Protein AF-A0A7X6XA60-F1 (afdb_monomer_lite)

Sequence (80 aa):
MQTNSYKHFDDWPEILTSKDLAVIMDCSLSTACKLMGQPGFPLLVKQKQHRKVNKYAFRDWMRRAAGNHHEYQEGEKYED

Foldseek 3Di:
DDLPQPPDLVSQDQKDDLVSQCSPVVHDSVVSLVVLVDPPQQFPDPDSPGTIHGSVSNVVVVCVVVVPPDDDDPDDDDDD

pLDDT: mean 74.87, std 15.18, range [38.19, 90.38]

Secondary structure (DSSP, 8-state):
-------SGGGS-SEEEHHHHHHHTT--HHHHHHHTTSTT--BS---TT--EEEHHHHHHHHHHHH-TT-----------

Structure (mmCIF, N/CA/C/O backbone):
data_AF-A0A7X6XA60-F1
#
_entry.id   AF-A0A7X6XA60-F1
#
loop_
_atom_site.group_PDB
_atom_site.id
_atom_site.type_symbol
_atom_site.label_atom_id
_atom_site.label_alt_id
_atom_site.label_comp_id
_atom_site.label_asym_id
_atom_site.label_entity_id
_atom_site.label_seq_id
_atom_site.pdbx_PDB_ins_code
_atom_site.Cartn_x
_atom_site.Cartn_y
_atom_site.Cartn_z
_atom_site.occupancy
_atom_site.B_iso_or_equiv
_atom_site.auth_seq_id
_atom_site.auth_comp_id
_a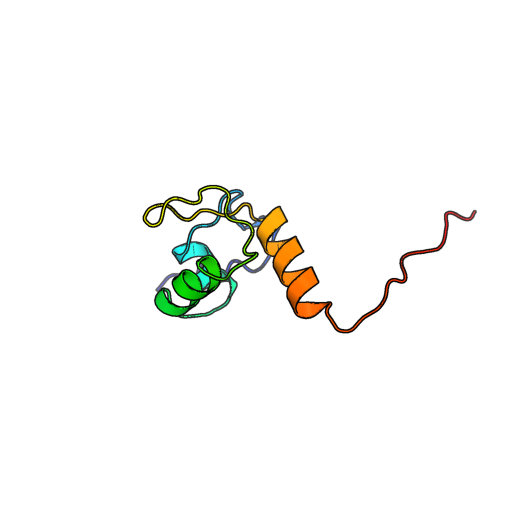tom_site.auth_asym_id
_atom_site.auth_atom_id
_atom_site.pdbx_PDB_model_num
ATOM 1 N N . MET A 1 1 ? -6.072 4.743 -23.953 1.00 38.19 1 MET A N 1
ATOM 2 C CA . MET A 1 1 ? -5.985 4.840 -22.481 1.00 38.19 1 MET A CA 1
ATOM 3 C C . MET A 1 1 ? -4.542 4.525 -22.128 1.00 38.19 1 MET A C 1
ATOM 5 O O . MET A 1 1 ? -4.109 3.422 -22.421 1.00 38.19 1 MET A O 1
ATOM 9 N N . GLN A 1 2 ? -3.754 5.512 -21.693 1.00 43.59 2 GLN A N 1
ATOM 10 C CA . GLN A 1 2 ? -2.321 5.318 -21.439 1.00 43.59 2 GLN A CA 1
ATOM 11 C C . GLN A 1 2 ? -2.151 4.494 -20.160 1.00 43.59 2 GLN A C 1
ATOM 13 O O . GLN A 1 2 ? -2.285 5.007 -19.054 1.00 43.59 2 GLN A O 1
ATOM 18 N N . THR A 1 3 ? -1.907 3.197 -20.323 1.00 48.16 3 THR A N 1
ATOM 19 C CA . THR A 1 3 ? -1.422 2.318 -19.263 1.00 48.16 3 THR A CA 1
ATOM 20 C C . THR A 1 3 ? 0.053 2.641 -19.058 1.00 48.16 3 THR A C 1
ATOM 22 O O . THR A 1 3 ? 0.923 1.993 -19.640 1.00 48.16 3 THR A O 1
ATOM 25 N N . ASN A 1 4 ? 0.350 3.688 -18.286 1.00 51.75 4 ASN A N 1
ATOM 26 C CA . ASN A 1 4 ? 1.694 3.875 -17.751 1.00 51.75 4 ASN A CA 1
ATOM 27 C C . ASN A 1 4 ? 1.888 2.773 -16.705 1.00 51.75 4 ASN A C 1
ATOM 29 O O . ASN A 1 4 ? 1.582 2.929 -15.526 1.00 51.75 4 ASN A O 1
ATOM 33 N N . SER A 1 5 ? 2.230 1.585 -17.200 1.00 57.84 5 SER A N 1
ATOM 34 C CA . SER A 1 5 ? 2.483 0.408 -16.394 1.00 57.84 5 SER A CA 1
ATOM 35 C C . SER A 1 5 ? 3.705 0.716 -15.551 1.00 57.84 5 SER A C 1
ATOM 37 O O . SER A 1 5 ? 4.817 0.734 -16.075 1.00 57.84 5 SER A O 1
ATOM 39 N N . TYR A 1 6 ? 3.494 0.948 -14.261 1.00 65.81 6 TYR A N 1
ATOM 40 C CA . TYR A 1 6 ? 4.538 0.961 -13.249 1.00 65.81 6 TYR A CA 1
ATOM 41 C C . TYR A 1 6 ? 5.212 -0.424 -13.189 1.00 65.81 6 TYR A C 1
ATOM 43 O O . TYR A 1 6 ? 4.959 -1.218 -12.285 1.00 65.81 6 TYR A O 1
ATOM 51 N N . LYS A 1 7 ? 6.026 -0.757 -14.199 1.00 64.19 7 LYS A N 1
ATOM 52 C CA . LYS A 1 7 ? 6.620 -2.092 -14.401 1.00 64.19 7 LYS A CA 1
ATOM 53 C C . LYS A 1 7 ? 7.734 -2.381 -13.404 1.00 64.19 7 LYS A C 1
ATOM 55 O O . LYS A 1 7 ? 7.988 -3.537 -13.083 1.00 64.19 7 LYS A O 1
ATOM 60 N N . HIS A 1 8 ? 8.393 -1.331 -12.922 1.00 72.75 8 HIS A N 1
ATOM 61 C CA . HIS A 1 8 ? 9.543 -1.431 -12.039 1.00 72.75 8 HIS A CA 1
ATOM 62 C C . HIS A 1 8 ? 9.377 -0.504 -10.839 1.00 72.75 8 HIS A C 1
ATOM 64 O O . HIS A 1 8 ? 8.815 0.579 -10.951 1.00 72.75 8 HIS A O 1
ATOM 70 N N . PHE A 1 9 ? 9.919 -0.927 -9.697 1.00 76.62 9 PHE A N 1
ATOM 71 C CA . PHE A 1 9 ? 9.917 -0.161 -8.447 1.00 76.62 9 PHE A CA 1
ATOM 72 C C . PHE A 1 9 ? 10.564 1.233 -8.577 1.00 76.62 9 PHE A C 1
ATOM 74 O O . PHE A 1 9 ? 10.228 2.158 -7.834 1.00 76.62 9 PHE A O 1
ATOM 81 N N . ASP A 1 10 ? 11.502 1.384 -9.511 1.00 79.94 10 ASP A N 1
ATOM 82 C CA . ASP A 1 10 ? 12.173 2.657 -9.770 1.00 79.94 10 ASP A CA 1
ATOM 83 C C . ASP A 1 10 ? 11.215 3.709 -10.353 1.00 79.94 10 ASP A C 1
ATOM 85 O O . ASP A 1 10 ? 11.239 4.862 -9.936 1.00 79.94 10 ASP A O 1
ATOM 89 N N . ASP A 1 11 ? 10.267 3.268 -11.188 1.00 81.81 11 ASP A N 1
ATOM 90 C CA . ASP A 1 11 ? 9.245 4.100 -11.842 1.00 81.81 11 ASP A CA 1
ATOM 91 C C . ASP A 1 11 ? 8.158 4.587 -10.864 1.00 81.81 11 ASP A C 1
ATOM 93 O O . ASP A 1 11 ? 7.336 5.448 -11.178 1.00 81.81 11 ASP A O 1
ATOM 97 N N . TRP A 1 12 ? 8.128 4.029 -9.650 1.00 83.88 12 TRP A N 1
ATOM 98 C CA . TRP A 1 12 ? 7.123 4.374 -8.655 1.00 83.88 12 TRP A CA 1
ATOM 99 C C . TRP A 1 12 ? 7.449 5.726 -8.016 1.00 83.88 12 TRP A C 1
ATOM 101 O O . TRP A 1 12 ? 8.589 5.932 -7.565 1.00 83.88 12 TRP A O 1
ATOM 111 N N . PRO A 1 13 ? 6.450 6.617 -7.867 1.00 84.75 13 PRO A N 1
ATOM 112 C CA . PRO A 1 13 ? 6.644 7.839 -7.110 1.00 84.75 13 PRO A CA 1
ATOM 113 C C . PRO A 1 13 ? 7.010 7.503 -5.661 1.00 84.75 13 PRO A C 1
ATOM 115 O O . PRO A 1 13 ? 6.540 6.517 -5.092 1.00 84.75 13 PRO A O 1
ATOM 118 N N . GLU A 1 14 ? 7.862 8.326 -5.046 1.00 87.44 14 GLU A N 1
ATOM 119 C CA . GLU A 1 14 ? 8.314 8.092 -3.668 1.00 87.44 14 GLU A CA 1
ATOM 120 C C . GLU A 1 14 ? 7.139 8.026 -2.683 1.00 87.44 14 GLU A C 1
ATOM 122 O O . GLU A 1 14 ? 7.131 7.221 -1.747 1.00 87.44 14 GLU A O 1
ATOM 127 N N . ILE A 1 15 ? 6.113 8.835 -2.949 1.00 88.50 15 ILE A N 1
ATOM 128 C CA . ILE A 1 15 ? 4.861 8.869 -2.208 1.00 88.50 15 ILE A CA 1
ATOM 129 C C . ILE A 1 15 ? 3.745 8.334 -3.098 1.00 88.50 15 ILE A C 1
ATOM 131 O O . ILE A 1 15 ? 3.369 8.961 -4.085 1.00 88.50 15 ILE A O 1
ATOM 135 N N . LEU A 1 16 ? 3.183 7.200 -2.698 1.00 87.56 16 LEU A N 1
ATOM 136 C CA . LEU A 1 16 ? 2.072 6.544 -3.367 1.00 87.56 16 LEU A CA 1
ATOM 137 C C . LEU A 1 16 ? 0.744 6.972 -2.741 1.00 87.56 16 LEU A C 1
ATOM 139 O O . LEU A 1 16 ? 0.583 7.031 -1.512 1.00 87.56 16 LEU A O 1
ATOM 143 N N . THR A 1 17 ? -0.233 7.228 -3.601 1.00 88.44 17 THR A N 1
ATOM 144 C CA . THR A 1 17 ? -1.633 7.441 -3.233 1.00 88.44 17 THR A CA 1
ATOM 145 C C . THR A 1 17 ? -2.474 6.205 -3.546 1.00 88.44 17 THR A C 1
ATOM 147 O O . THR A 1 17 ? -2.027 5.263 -4.197 1.00 88.44 17 THR A O 1
ATOM 150 N N . SER A 1 18 ? -3.744 6.226 -3.136 1.00 85.94 18 SER A N 1
ATOM 151 C CA . SER A 1 18 ? -4.713 5.174 -3.479 1.00 85.94 18 SER A CA 1
ATOM 152 C C . SER A 1 18 ? -4.827 4.925 -4.991 1.00 85.94 18 SER A C 1
ATOM 154 O O . SER A 1 18 ? -5.125 3.806 -5.396 1.00 85.94 18 SER A O 1
ATOM 156 N N . LYS A 1 19 ? -4.610 5.956 -5.824 1.00 86.81 19 LYS A N 1
ATOM 157 C CA . LYS A 1 19 ? -4.639 5.825 -7.288 1.00 86.81 19 LYS A CA 1
ATOM 158 C C . LYS A 1 19 ? -3.408 5.086 -7.802 1.00 86.81 19 LYS A C 1
ATOM 160 O O . LYS A 1 19 ? -3.559 4.176 -8.605 1.00 86.81 19 LYS A O 1
ATOM 165 N N . ASP A 1 20 ? -2.225 5.428 -7.298 1.00 88.31 20 ASP A N 1
ATOM 166 C CA . ASP A 1 20 ? -0.975 4.767 -7.689 1.00 88.31 20 ASP A CA 1
ATOM 167 C C . ASP A 1 20 ? -0.998 3.292 -7.284 1.00 88.31 20 ASP A C 1
ATOM 169 O O . ASP A 1 20 ? -0.684 2.423 -8.087 1.00 88.31 20 ASP A O 1
ATOM 173 N N . LEU A 1 21 ? -1.478 2.990 -6.072 1.00 86.50 21 LEU A N 1
ATOM 174 C CA . LEU A 1 21 ? -1.650 1.613 -5.601 1.00 86.50 21 LEU A CA 1
ATOM 175 C C . LEU A 1 21 ? -2.626 0.806 -6.458 1.00 86.50 21 LEU A C 1
ATOM 177 O O . LEU A 1 21 ? -2.379 -0.368 -6.708 1.00 86.50 21 LEU A O 1
ATOM 181 N N . ALA A 1 22 ? -3.719 1.422 -6.912 1.00 88.38 22 ALA A N 1
ATOM 182 C CA . ALA A 1 22 ? -4.675 0.770 -7.800 1.00 88.38 22 ALA A CA 1
ATOM 183 C C . ALA A 1 22 ? -4.014 0.345 -9.121 1.00 88.38 22 ALA A C 1
ATOM 185 O O . ALA A 1 22 ? -4.256 -0.761 -9.589 1.00 88.38 22 ALA A O 1
ATOM 186 N N . VAL A 1 23 ? -3.130 1.182 -9.674 1.00 87.56 23 VAL A N 1
ATOM 187 C CA . VAL A 1 23 ? -2.371 0.857 -10.893 1.00 87.56 23 VAL A CA 1
ATOM 188 C C . VAL A 1 23 ? -1.276 -0.176 -10.612 1.00 87.56 23 VAL A C 1
ATOM 190 O O . VAL A 1 23 ? -1.137 -1.133 -11.363 1.00 87.56 23 VAL A O 1
ATOM 193 N N . ILE A 1 24 ? -0.517 -0.016 -9.525 1.00 85.12 24 ILE A N 1
ATOM 194 C CA . ILE A 1 24 ? 0.590 -0.913 -9.151 1.00 85.12 24 ILE A CA 1
ATOM 195 C C . ILE A 1 24 ? 0.093 -2.333 -8.850 1.00 85.12 24 ILE A C 1
ATOM 197 O O . ILE A 1 24 ? 0.729 -3.305 -9.244 1.00 85.12 24 ILE A O 1
ATOM 201 N N . MET A 1 25 ? -1.025 -2.455 -8.133 1.00 83.44 25 MET A N 1
ATOM 202 C CA . MET A 1 25 ? -1.613 -3.743 -7.754 1.00 83.44 25 MET A CA 1
ATOM 203 C C . MET A 1 25 ? -2.619 -4.277 -8.781 1.00 83.44 25 MET A C 1
ATOM 205 O O . MET A 1 25 ? -3.257 -5.289 -8.503 1.00 83.44 25 MET A O 1
ATOM 209 N N . ASP A 1 26 ? -2.807 -3.579 -9.905 1.00 85.00 26 ASP A N 1
ATOM 210 C CA . ASP A 1 26 ? -3.822 -3.879 -10.923 1.00 85.00 26 ASP A CA 1
ATOM 211 C C . ASP A 1 26 ? -5.212 -4.162 -10.313 1.00 85.00 26 ASP A C 1
ATOM 213 O O . ASP A 1 26 ? -5.859 -5.180 -10.550 1.00 85.00 26 ASP A O 1
ATOM 217 N N . CYS A 1 27 ? -5.669 -3.268 -9.433 1.00 86.25 27 CYS A N 1
ATOM 218 C CA . CYS A 1 27 ? -6.940 -3.416 -8.73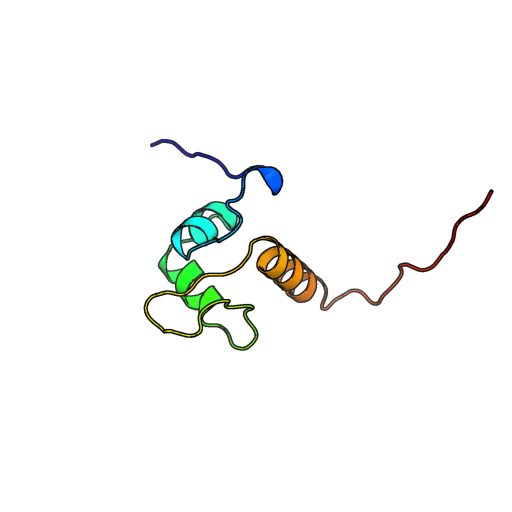1 1.00 86.25 27 CYS A CA 1
ATOM 219 C C . CYS A 1 27 ? -7.786 -2.142 -8.790 1.00 86.25 27 CYS A C 1
ATOM 221 O O . CYS A 1 27 ? -7.331 -1.054 -9.132 1.00 86.25 27 CYS A O 1
ATOM 223 N N . SER A 1 28 ? -9.066 -2.257 -8.435 1.00 89.12 28 SER A N 1
ATOM 224 C CA . SER A 1 28 ? -9.960 -1.097 -8.392 1.00 89.12 28 SER A CA 1
ATOM 225 C C . SER A 1 28 ? -9.551 -0.096 -7.304 1.00 89.12 28 SER A C 1
ATOM 227 O O . SER A 1 28 ? -9.135 -0.486 -6.213 1.00 89.12 28 SER A O 1
ATOM 229 N N . LEU A 1 29 ? -9.788 1.201 -7.539 1.00 87.12 29 LEU A N 1
ATOM 230 C CA . LEU A 1 29 ? -9.518 2.271 -6.562 1.00 87.12 29 LEU A CA 1
ATOM 231 C C . LEU A 1 29 ? -10.164 2.003 -5.192 1.00 87.12 29 LEU A C 1
ATOM 233 O O . LEU A 1 29 ? -9.567 2.266 -4.149 1.00 87.12 29 LEU A O 1
ATOM 237 N N . SER A 1 30 ? -11.376 1.445 -5.182 1.00 87.81 30 SER A N 1
ATOM 238 C CA . SER A 1 30 ? -12.075 1.050 -3.956 1.00 87.81 30 SER A CA 1
ATOM 239 C C . SER A 1 30 ? -11.327 -0.041 -3.184 1.00 87.81 30 SER A C 1
ATOM 241 O O . SER A 1 30 ? -11.273 0.012 -1.956 1.00 87.81 30 SER A O 1
ATOM 243 N N . THR A 1 31 ? -10.728 -1.006 -3.887 1.00 87.69 31 THR A N 1
ATOM 244 C CA . THR A 1 31 ? -9.904 -2.073 -3.301 1.00 87.69 31 THR A CA 1
ATOM 245 C C . THR A 1 31 ? -8.613 -1.501 -2.727 1.00 87.69 31 THR A C 1
ATOM 247 O O . THR A 1 31 ? -8.314 -1.750 -1.561 1.00 87.69 31 THR A O 1
ATOM 250 N N . ALA A 1 32 ? -7.915 -0.642 -3.475 1.00 88.56 32 ALA A N 1
ATOM 251 C CA . ALA A 1 32 ? -6.720 0.049 -2.988 1.00 88.56 32 ALA A CA 1
ATOM 252 C C . ALA A 1 32 ? -7.011 0.913 -1.743 1.00 88.56 32 ALA A C 1
ATOM 254 O O . ALA A 1 32 ? -6.269 0.882 -0.762 1.00 88.56 32 ALA A O 1
ATOM 255 N N . CYS A 1 33 ? -8.137 1.634 -1.723 1.00 86.12 33 CYS A N 1
ATOM 256 C CA . CYS A 1 33 ? -8.546 2.442 -0.571 1.00 86.12 33 CYS A CA 1
ATOM 257 C C . CYS A 1 33 ? -8.850 1.585 0.674 1.00 86.12 33 CYS A C 1
ATOM 259 O O . CYS A 1 33 ? -8.477 1.958 1.793 1.00 86.12 33 CYS A O 1
ATOM 261 N N . LYS A 1 34 ? -9.493 0.421 0.487 1.00 87.62 34 LYS A N 1
ATOM 262 C CA . LYS A 1 34 ? -9.718 -0.565 1.557 1.00 87.62 34 LYS A CA 1
ATOM 263 C C . LYS A 1 34 ? -8.399 -1.126 2.086 1.00 87.62 34 LYS A C 1
ATOM 265 O O . LYS A 1 34 ? -8.232 -1.177 3.301 1.00 87.62 34 LYS A O 1
ATOM 270 N N . LEU A 1 35 ? -7.463 -1.463 1.199 1.00 85.81 35 LEU A N 1
ATOM 271 C CA . LEU A 1 35 ?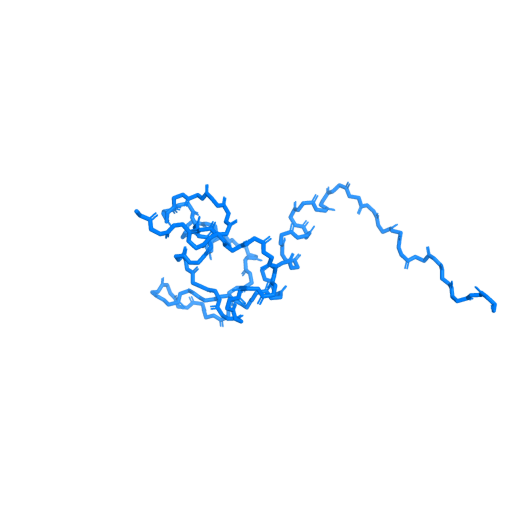 -6.128 -1.957 1.547 1.00 85.81 35 LEU A CA 1
ATOM 272 C C . LEU A 1 35 ? -5.356 -0.937 2.399 1.00 85.81 35 LEU A C 1
ATOM 274 O O . LEU A 1 35 ? -4.909 -1.261 3.494 1.00 85.81 35 LEU A O 1
ATOM 278 N N . MET A 1 36 ? -5.328 0.332 1.977 1.00 85.94 36 MET A N 1
ATOM 279 C CA . MET A 1 36 ? -4.745 1.424 2.770 1.00 85.94 36 MET A CA 1
ATOM 280 C C . MET A 1 36 ? -5.457 1.663 4.109 1.00 85.94 36 MET A C 1
ATOM 282 O O . MET A 1 36 ? -4.946 2.378 4.965 1.00 85.94 36 MET A O 1
ATOM 286 N N . GLY A 1 37 ? -6.675 1.147 4.272 1.00 83.50 37 GLY A N 1
ATOM 287 C CA . GLY A 1 37 ? -7.443 1.226 5.509 1.00 83.50 37 GLY A CA 1
ATOM 288 C C . GLY A 1 37 ? -7.222 0.059 6.456 1.00 83.50 37 GLY A C 1
ATOM 289 O O . GLY A 1 37 ? -7.798 0.088 7.543 1.00 83.50 37 GLY A O 1
ATOM 290 N N . GLN A 1 38 ? -6.446 -0.952 6.060 1.00 84.38 38 GLN A N 1
ATOM 291 C CA . GLN A 1 38 ? -6.221 -2.110 6.906 1.00 84.38 38 GLN A CA 1
ATOM 292 C C . GLN A 1 38 ? -5.379 -1.751 8.138 1.00 84.38 38 GLN A C 1
ATOM 294 O O . GLN A 1 38 ? -4.448 -0.940 8.053 1.00 84.38 38 GLN A O 1
ATOM 299 N N . PRO A 1 39 ? -5.690 -2.351 9.300 1.00 78.62 39 PRO A N 1
ATOM 300 C CA . PRO A 1 39 ? -4.852 -2.213 10.480 1.00 78.62 39 PRO A CA 1
ATOM 301 C C . PRO A 1 39 ? -3.450 -2.760 10.178 1.00 78.62 39 PRO A C 1
ATOM 303 O O . PRO A 1 39 ? -3.307 -3.854 9.642 1.00 78.62 39 PRO A O 1
ATOM 306 N N . GLY A 1 40 ? -2.416 -1.978 10.492 1.00 79.25 40 GLY A N 1
ATOM 307 C CA . GLY A 1 40 ? -1.021 -2.333 10.204 1.00 79.25 40 GLY A CA 1
ATOM 308 C C . GLY A 1 40 ? -0.504 -1.888 8.830 1.00 79.25 40 GLY A C 1
ATOM 309 O O . GLY A 1 40 ? 0.668 -2.112 8.536 1.00 79.25 40 GLY A O 1
ATOM 310 N N . PHE A 1 41 ? -1.322 -1.227 8.002 1.00 84.94 41 PHE A N 1
ATOM 311 C CA . PHE A 1 41 ? -0.832 -0.617 6.765 1.00 84.94 41 PHE A CA 1
ATOM 312 C C . PHE A 1 41 ? 0.088 0.583 7.074 1.00 84.94 41 PHE A C 1
ATOM 314 O O . PHE A 1 41 ? -0.268 1.414 7.920 1.00 84.94 41 PHE A O 1
ATOM 321 N N . PRO A 1 42 ? 1.246 0.730 6.398 1.00 82.69 42 PRO A N 1
ATOM 322 C CA . PRO A 1 42 ? 2.249 1.750 6.710 1.00 82.69 42 PRO A CA 1
ATOM 323 C C . PRO A 1 42 ? 1.862 3.138 6.172 1.00 82.69 42 PRO A C 1
ATOM 325 O O . PRO A 1 42 ? 2.541 3.728 5.335 1.00 82.69 42 PRO A O 1
ATOM 328 N N . LEU A 1 43 ? 0.745 3.687 6.642 1.00 86.00 43 LEU A N 1
ATOM 329 C CA . LEU A 1 43 ? 0.322 5.037 6.283 1.00 86.00 43 LEU A CA 1
ATOM 330 C C . LEU A 1 43 ? 1.294 6.085 6.836 1.00 86.00 43 LEU A C 1
ATOM 332 O O . LEU A 1 43 ? 1.507 6.166 8.044 1.00 86.00 43 LEU A O 1
ATOM 336 N N . LEU A 1 44 ? 1.784 6.962 5.958 1.00 79.38 44 LEU A N 1
ATOM 337 C CA . LEU A 1 44 ? 2.504 8.178 6.347 1.00 79.38 44 LEU A CA 1
ATOM 338 C C . LEU A 1 44 ? 1.567 9.190 7.007 1.00 79.38 44 LEU A C 1
ATOM 340 O O . LEU A 1 44 ? 1.931 9.874 7.956 1.00 79.38 44 LEU A O 1
ATOM 344 N N . VAL A 1 45 ? 0.338 9.283 6.497 1.00 71.06 45 VAL A N 1
ATOM 345 C CA . VAL A 1 45 ? -0.683 10.207 6.991 1.00 71.06 45 VAL A CA 1
ATOM 346 C C . VAL A 1 45 ? -1.913 9.401 7.384 1.00 71.06 45 VAL A C 1
ATOM 348 O O . VAL A 1 45 ? -2.575 8.795 6.543 1.00 71.06 45 VAL A O 1
ATOM 351 N N . LYS A 1 46 ? -2.235 9.412 8.682 1.00 64.50 46 LYS A N 1
ATOM 352 C CA . LYS A 1 46 ? -3.388 8.695 9.256 1.00 64.50 46 LYS A CA 1
ATOM 353 C C . LYS A 1 46 ? -4.733 9.396 9.014 1.00 64.50 46 LYS A C 1
ATOM 355 O O . LYS A 1 46 ? -5.775 8.874 9.403 1.00 64.50 46 LYS A O 1
ATOM 360 N N . GLN A 1 47 ? -4.740 10.571 8.382 1.00 68.12 47 GLN A N 1
ATOM 361 C CA . GLN A 1 47 ? -5.984 11.274 8.071 1.00 68.12 47 GLN A CA 1
ATOM 362 C C . GLN A 1 47 ? -6.783 10.515 7.005 1.00 68.12 47 GLN A C 1
ATOM 364 O O . GLN A 1 47 ? -6.265 10.180 5.939 1.00 68.12 47 GLN A O 1
ATOM 369 N N . LYS A 1 48 ? -8.075 10.287 7.279 1.00 62.28 48 LYS A N 1
ATOM 370 C CA . LYS A 1 48 ? -8.992 9.515 6.418 1.00 62.28 48 LYS A CA 1
ATOM 371 C C . LYS A 1 48 ? -9.040 9.996 4.964 1.00 62.28 48 LYS A C 1
ATOM 373 O O . LYS A 1 48 ? -9.260 9.172 4.087 1.00 62.28 48 LYS A O 1
ATOM 378 N N . GLN A 1 49 ? -8.846 11.291 4.718 1.00 65.12 49 GLN A N 1
ATOM 379 C CA . GLN A 1 49 ? -9.014 11.889 3.390 1.00 65.12 49 GLN A CA 1
ATOM 380 C C . GLN A 1 49 ? -7.710 11.976 2.573 1.00 65.12 49 GLN A C 1
ATOM 382 O O . GLN A 1 49 ? -7.768 12.129 1.360 1.00 65.12 49 GLN A O 1
ATOM 387 N N . HIS A 1 50 ? -6.534 11.832 3.201 1.00 69.25 50 HIS A N 1
ATOM 388 C CA . HIS A 1 50 ? -5.227 12.028 2.549 1.00 69.25 50 HIS A CA 1
ATOM 389 C C . HIS A 1 50 ? -4.271 10.867 2.844 1.00 69.25 50 HIS A C 1
ATOM 391 O O . HIS A 1 50 ? -3.127 11.071 3.250 1.00 69.25 50 HIS A O 1
ATOM 397 N N . ARG A 1 51 ? -4.744 9.630 2.655 1.00 78.31 51 ARG A N 1
ATOM 398 C CA . ARG A 1 51 ? -3.919 8.432 2.842 1.00 78.31 51 ARG A CA 1
ATOM 399 C C . ARG A 1 51 ? -2.794 8.406 1.813 1.00 78.31 51 ARG A C 1
ATOM 401 O O . ARG A 1 51 ? -3.035 8.381 0.607 1.00 78.31 51 ARG A O 1
ATOM 408 N N . LYS A 1 52 ? -1.569 8.416 2.323 1.00 85.50 52 LYS A N 1
ATOM 409 C CA . LYS A 1 52 ? -0.327 8.364 1.554 1.00 85.50 52 LYS A CA 1
ATOM 410 C C . LYS A 1 52 ? 0.585 7.324 2.178 1.00 85.50 52 LYS A C 1
ATOM 412 O O . LYS A 1 52 ? 0.591 7.172 3.401 1.00 85.50 52 LYS A O 1
ATOM 417 N N . VAL A 1 53 ? 1.351 6.633 1.350 1.00 87.81 53 VAL A N 1
ATOM 418 C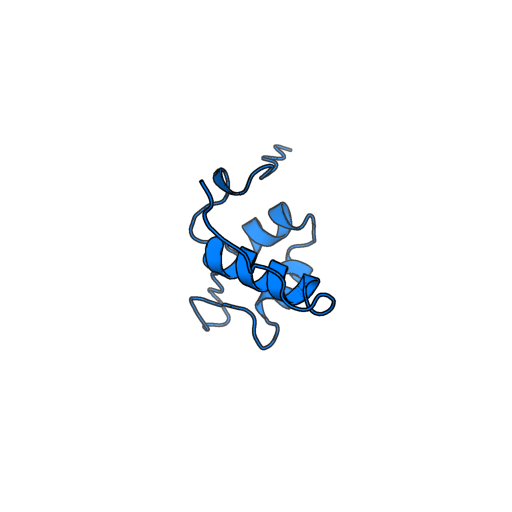 CA . VAL A 1 53 ? 2.340 5.644 1.785 1.00 87.81 53 VAL A CA 1
ATOM 419 C C . VAL A 1 53 ? 3.637 5.868 1.031 1.00 87.81 53 VAL A C 1
ATOM 421 O O . VAL A 1 53 ? 3.620 6.265 -0.128 1.00 87.81 53 VAL A O 1
ATOM 424 N N . ASN A 1 54 ? 4.766 5.646 1.690 1.00 90.38 54 ASN A N 1
ATOM 425 C CA . ASN A 1 54 ? 6.051 5.673 1.010 1.00 90.38 54 ASN A CA 1
ATOM 426 C C . ASN A 1 54 ? 6.237 4.369 0.213 1.00 90.38 54 ASN A C 1
ATOM 428 O O . ASN A 1 54 ? 5.936 3.293 0.736 1.00 90.38 54 ASN A O 1
ATOM 432 N N . LYS A 1 55 ? 6.766 4.432 -1.014 1.00 88.25 55 LYS A N 1
ATOM 433 C CA . LYS A 1 55 ? 6.982 3.236 -1.846 1.00 88.25 55 LYS A CA 1
ATOM 434 C C . LYS A 1 55 ? 7.828 2.152 -1.169 1.00 88.25 55 LYS A C 1
ATOM 436 O O . LYS A 1 55 ? 7.506 0.970 -1.291 1.00 88.25 55 LYS A O 1
ATOM 441 N N . TYR A 1 56 ? 8.858 2.534 -0.413 1.00 88.75 56 TYR A N 1
ATOM 442 C CA . TYR A 1 56 ? 9.710 1.604 0.333 1.00 88.75 56 TYR A CA 1
ATOM 443 C C . TYR A 1 56 ? 8.915 0.903 1.438 1.00 88.75 56 TYR A C 1
ATOM 445 O O . TYR A 1 56 ? 8.962 -0.319 1.552 1.00 88.75 56 TYR A O 1
ATOM 453 N N . ALA A 1 57 ? 8.118 1.662 2.194 1.00 87.88 57 ALA A N 1
ATOM 454 C CA . ALA A 1 57 ? 7.285 1.116 3.261 1.00 87.88 57 ALA A CA 1
ATOM 455 C C . ALA A 1 57 ? 6.177 0.202 2.715 1.00 87.88 57 ALA A C 1
ATOM 457 O O . ALA A 1 57 ? 5.908 -0.851 3.286 1.00 87.88 57 ALA A O 1
ATOM 458 N N . PHE A 1 58 ? 5.568 0.569 1.583 1.00 87.50 58 PHE A N 1
ATOM 459 C CA . PHE A 1 58 ? 4.587 -0.275 0.903 1.00 87.50 58 PHE A CA 1
ATOM 460 C C . PHE A 1 58 ? 5.203 -1.597 0.426 1.00 87.50 58 PHE A C 1
ATOM 462 O O . PHE A 1 58 ? 4.628 -2.658 0.659 1.00 87.50 58 PHE A O 1
ATOM 469 N N . ARG A 1 59 ? 6.393 -1.551 -0.187 1.00 85.69 59 ARG A N 1
ATOM 470 C CA . ARG A 1 59 ? 7.133 -2.750 -0.609 1.00 85.69 59 ARG A CA 1
ATOM 471 C C . ARG A 1 59 ? 7.464 -3.657 0.573 1.00 85.69 59 ARG A C 1
ATOM 473 O O . ARG A 1 59 ? 7.277 -4.867 0.471 1.00 85.69 59 ARG A O 1
ATOM 480 N N . ASP A 1 60 ? 7.942 -3.087 1.674 1.00 87.12 60 ASP A N 1
ATOM 481 C CA . ASP A 1 60 ? 8.261 -3.846 2.884 1.00 87.12 60 ASP A CA 1
ATOM 482 C C . ASP A 1 60 ? 7.005 -4.490 3.486 1.00 87.12 60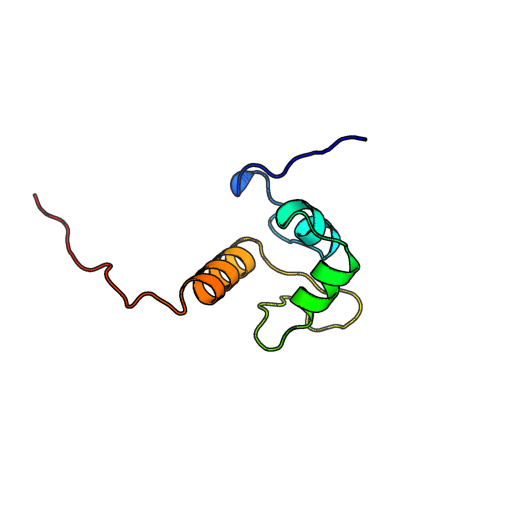 ASP A C 1
ATOM 484 O O . ASP A 1 60 ? 6.997 -5.675 3.806 1.00 87.12 60 ASP A O 1
ATOM 488 N N . TRP A 1 61 ? 5.895 -3.749 3.534 1.00 87.00 61 TRP A N 1
ATOM 489 C CA . TRP A 1 61 ? 4.607 -4.281 3.974 1.00 87.00 61 TRP A CA 1
ATOM 490 C C . TRP A 1 61 ? 4.102 -5.414 3.077 1.00 87.00 61 TRP A C 1
ATOM 492 O O . TRP A 1 61 ? 3.672 -6.438 3.597 1.00 87.00 61 TRP A O 1
ATOM 502 N N . MET A 1 62 ? 4.215 -5.289 1.750 1.00 84.25 62 MET A N 1
ATOM 503 C CA . MET A 1 62 ? 3.879 -6.383 0.831 1.00 84.25 62 MET A CA 1
ATOM 504 C C . MET A 1 62 ? 4.770 -7.605 1.043 1.00 84.25 62 MET A C 1
ATOM 506 O O . MET A 1 62 ? 4.264 -8.723 1.051 1.00 84.25 62 MET A O 1
ATOM 510 N N . ARG A 1 63 ? 6.078 -7.409 1.255 1.00 83.12 63 ARG A N 1
ATOM 511 C CA . ARG A 1 63 ? 7.003 -8.505 1.580 1.00 83.12 63 ARG A CA 1
ATOM 512 C C . ARG A 1 63 ? 6.615 -9.204 2.874 1.00 83.12 63 ARG A C 1
ATOM 514 O O . ARG A 1 63 ? 6.611 -10.425 2.900 1.00 83.12 63 ARG A O 1
ATOM 521 N N . ARG A 1 64 ? 6.232 -8.464 3.917 1.00 81.50 64 ARG A N 1
ATOM 522 C CA . ARG A 1 64 ? 5.746 -9.045 5.182 1.00 81.50 64 ARG A CA 1
ATOM 523 C C . ARG A 1 64 ? 4.409 -9.764 5.012 1.00 81.50 64 ARG A C 1
ATOM 525 O O . ARG A 1 64 ? 4.223 -10.835 5.574 1.00 81.50 64 ARG A O 1
ATOM 532 N N . ALA A 1 65 ? 3.492 -9.195 4.230 1.00 77.19 65 ALA A N 1
ATOM 533 C CA . ALA A 1 65 ? 2.188 -9.791 3.957 1.00 77.19 65 ALA A CA 1
ATOM 534 C C . ALA A 1 65 ? 2.306 -11.088 3.136 1.00 77.19 65 ALA A C 1
ATOM 536 O O . ALA A 1 65 ? 1.594 -12.048 3.413 1.00 77.19 65 ALA A O 1
ATOM 537 N N . ALA A 1 66 ? 3.225 -11.134 2.167 1.00 73.19 66 ALA A N 1
ATOM 538 C CA . ALA A 1 66 ? 3.545 -12.336 1.395 1.00 73.19 66 ALA A CA 1
ATOM 539 C C . ALA A 1 66 ? 4.423 -13.331 2.180 1.00 73.19 66 ALA A C 1
ATOM 541 O O . ALA A 1 66 ? 4.354 -14.534 1.953 1.00 73.19 66 ALA A O 1
ATOM 542 N N . GLY A 1 67 ? 5.239 -12.820 3.104 1.00 60.06 67 GLY A N 1
ATOM 543 C CA . GLY A 1 67 ? 6.260 -13.540 3.863 1.00 60.06 67 GLY A CA 1
ATOM 544 C C . GLY A 1 67 ? 5.797 -14.148 5.184 1.00 60.06 67 GLY A C 1
ATOM 545 O O . GLY A 1 67 ? 6.621 -14.706 5.898 1.00 60.06 67 GLY A O 1
ATOM 546 N N . ASN A 1 68 ? 4.497 -14.157 5.498 1.00 53.03 68 ASN A N 1
ATOM 547 C CA . ASN A 1 68 ? 3.970 -14.941 6.628 1.00 53.03 68 ASN A CA 1
ATOM 548 C C . ASN A 1 68 ? 4.000 -16.474 6.369 1.00 53.03 68 ASN A C 1
ATOM 550 O O . ASN A 1 68 ? 3.271 -17.237 6.997 1.00 53.03 68 ASN A O 1
ATOM 554 N N . HIS A 1 69 ? 4.838 -16.912 5.421 1.00 50.38 69 HIS A N 1
ATOM 555 C CA . HIS A 1 69 ? 5.247 -18.289 5.179 1.00 50.38 69 HIS A CA 1
ATOM 556 C C . HIS A 1 69 ? 6.662 -18.358 4.565 1.00 50.38 69 HIS A C 1
ATOM 558 O O . HIS A 1 69 ? 6.882 -19.023 3.555 1.00 50.38 69 HIS A O 1
ATOM 564 N N . HIS A 1 70 ? 7.635 -17.645 5.134 1.00 42.66 70 HIS A N 1
ATOM 565 C CA . HIS A 1 70 ? 8.968 -18.229 5.272 1.00 42.66 70 HIS A CA 1
ATOM 566 C C . HIS A 1 70 ? 9.760 -17.501 6.346 1.00 42.66 70 HIS A C 1
ATOM 568 O O . HIS A 1 70 ? 10.062 -16.312 6.255 1.00 42.66 70 HIS A O 1
ATOM 574 N N . GLU A 1 71 ? 10.050 -18.287 7.369 1.00 48.06 71 GLU A N 1
ATOM 575 C CA . GLU A 1 71 ? 11.200 -18.191 8.242 1.00 48.06 71 GLU A CA 1
ATOM 576 C C . GLU A 1 71 ? 12.418 -17.554 7.556 1.00 48.06 71 GLU A C 1
ATOM 578 O O . GLU A 1 71 ? 12.716 -17.786 6.384 1.00 48.06 71 GLU A O 1
ATOM 583 N N . TYR A 1 72 ? 13.108 -16.735 8.335 1.00 52.53 72 TYR A N 1
ATOM 584 C CA . TYR A 1 72 ? 14.424 -16.194 8.059 1.00 52.53 72 TYR A CA 1
ATOM 585 C C . TYR A 1 72 ? 15.362 -17.228 7.438 1.00 52.53 72 TYR A C 1
ATOM 587 O O . TYR A 1 72 ? 15.571 -18.284 8.022 1.00 52.53 72 TYR A O 1
ATOM 595 N N . GLN A 1 73 ? 16.045 -16.846 6.363 1.00 46.28 73 GLN A N 1
ATOM 596 C CA . GLN A 1 73 ? 17.428 -17.256 6.135 1.00 46.28 73 GLN A CA 1
ATOM 597 C C . GLN A 1 73 ? 18.124 -16.213 5.252 1.00 46.28 73 GLN A C 1
ATOM 599 O O . GLN A 1 73 ? 18.244 -16.356 4.044 1.00 46.28 73 GLN A O 1
ATOM 604 N N . GLU A 1 74 ? 18.580 -15.130 5.885 1.00 48.34 74 GLU A N 1
ATOM 605 C CA . GLU A 1 74 ? 19.729 -14.358 5.396 1.00 48.34 74 GLU A CA 1
ATOM 606 C C . GLU A 1 74 ? 20.777 -14.290 6.524 1.00 48.34 74 GLU A C 1
ATOM 608 O O . GLU A 1 74 ? 21.085 -13.240 7.079 1.00 48.34 74 GLU A O 1
ATOM 613 N N . GLY A 1 75 ? 21.267 -15.466 6.922 1.00 50.69 75 GLY A N 1
ATOM 614 C CA . GLY A 1 75 ? 22.695 -15.703 7.165 1.00 50.69 75 GLY A CA 1
ATOM 615 C C . GLY A 1 75 ? 23.127 -16.647 6.037 1.00 50.69 75 GLY A C 1
ATOM 616 O O . GLY A 1 75 ? 22.337 -17.499 5.650 1.00 50.69 75 GLY A O 1
ATOM 617 N N . GLU A 1 76 ? 24.270 -16.530 5.377 1.00 49.94 76 GLU A N 1
ATOM 618 C CA . GLU A 1 76 ? 25.626 -16.249 5.841 1.00 49.94 76 GLU A CA 1
ATOM 619 C C . GLU A 1 76 ? 26.406 -15.656 4.645 1.00 49.94 76 GLU A C 1
ATOM 621 O O . GLU A 1 76 ? 26.177 -16.042 3.504 1.00 49.94 76 GLU A O 1
ATOM 626 N N . LYS A 1 77 ? 27.140 -14.554 4.818 1.00 45.03 77 LYS A N 1
ATOM 627 C CA . LYS A 1 77 ? 28.588 -14.450 5.107 1.00 45.03 77 LYS A CA 1
ATOM 628 C C . LYS A 1 77 ? 29.367 -13.999 3.869 1.00 45.03 77 LYS A C 1
ATOM 630 O O . LYS A 1 77 ? 29.244 -14.552 2.788 1.00 45.03 77 LYS A O 1
ATOM 635 N N . TYR A 1 78 ? 30.193 -12.984 4.094 1.00 63.16 78 TYR A N 1
ATOM 636 C CA . TYR A 1 78 ? 31.370 -12.690 3.291 1.00 63.16 78 TYR A CA 1
ATOM 637 C C . TYR A 1 78 ? 32.347 -13.869 3.378 1.00 63.16 78 TYR A C 1
ATOM 639 O O . TYR A 1 78 ? 32.671 -14.271 4.494 1.00 63.16 78 TYR A O 1
ATOM 647 N N . GLU A 1 79 ? 32.809 -14.366 2.234 1.00 60.94 79 GLU A N 1
ATOM 648 C CA . GLU A 1 79 ? 34.034 -15.163 2.036 1.00 60.94 79 GLU A CA 1
ATOM 649 C C . GLU A 1 79 ? 34.269 -15.206 0.507 1.00 60.94 79 GLU A C 1
ATOM 651 O O . GLU A 1 79 ? 33.292 -15.347 -0.231 1.00 60.94 79 GLU A O 1
ATOM 656 N N . ASP A 1 80 ? 35.443 -15.012 -0.096 1.00 55.38 80 ASP A N 1
ATOM 657 C CA . ASP A 1 80 ? 36.843 -14.801 0.316 1.00 55.38 80 ASP A CA 1
ATOM 658 C C . ASP A 1 80 ? 37.470 -13.792 -0.675 1.00 55.38 80 ASP A C 1
ATOM 660 O O . ASP A 1 80 ? 37.171 -13.906 -1.892 1.00 55.38 80 ASP A O 1
#

Radius of gyration: 15.28 Å; chains: 1; bounding box: 49×30×33 Å

=== Feature glossary ===
Key to the feature types in this record:

Secondary structure (8-state, DSSP). Secondary structure is the local, repeating backbone conformation. DSSP classifies it into eight states by reading the hydrogen-bond network: three helix types (H, G, I), two β types (E, B), two non-regular types (T, S), and unstructured coil (-).

Backbone torsions (φ/ψ). Backbone dihedral angles. Every residue except chain termini has a φ (preceding-C → N → Cα → C) and a ψ (N → Cα → C → next-N). They are reported in degrees following the IUPAC sign convention. Secondary structure is essentially a statement about which (φ, ψ) basin each residue occupies.

Predicted aligned error. Predicted Aligned Error (PAE) is an AlphaFold confidence matrix: entry (i, j) is the expected error in the position of residue j, in ångströms, when the prediction is superimposed on the true structure at residue i. Low PAE within a block of residues means that block is internally rigid and well-predicted; high PAE between two blocks means their relative placement is uncertain even if each block individually is confident.

B-factor. B-factor (Debye–Waller factor) reflects atomic displacement in the crystal lattice. It is an experimental observable (units Å²), not a prediction; low values mean the atom is pinned down, high values mean it moves or is heterogeneous across the crystal.

Secondary structure (3-state, P-SEA). Three-state secondary structure (P-SEA) collapses the eight DSSP classes into helix (a), strand (b), and coil (c). P-SEA assigns these from Cα geometry alone — distances and angles — without requiring backbone oxygens, so it works on any Cα trace.

Sequence. Primary structure: the covalent order of the twenty standard amino acids along the backbone. Two proteins with the same sequence will (almost always) fold to the same structure; two with 30% identity often share a fold but not the details.

pLDDT. pLDDT is the predicted lDDT-Cα score: AlphaFold's confidence that the local environment of each residue (all inter-atomic distances within 15 Å) is correctly placed. It is a per-residue number between 0 and 100, with higher meaning more reliable.

InterPro / GO / CATH / organism. Functional annotations link the protein to curated databases. InterPro entries identify conserved domains and families by matching the sequence against member-database signatures (Pfam, PROSITE, CDD, …). Gene Ontology (GO) terms describe molecular function, biological process, and cellular component in a controlled vocabulary. CATH places the structure in a hierarchical fold classification (Class/Architecture/Topology/Homologous-superfamily). The organism is the source species.

Contact-map, Ramachandran, and PAE plots. Three diagnostic plots accompany the record. The Cα contact map visualizes the tertiary structure as a 2D adjacency matrix (8 Å cutoff, sequence-local contacts suppressed). The Ramachandran plot shows the distribution of backbone (φ, ψ) torsions, with points in the α and β basins reflecting secondary structure content. The PAE plot shows AlphaFold's inter-residue confidence as a color matrix.

mmCIF coordinates. The mmCIF table is the protein's shape written out atom by atom. For each backbone N, Cα, C, and carbonyl O, it records an (x, y, z) coordinate triple in Å plus the residue type, chain letter, and residue number.

Radius of gyration, Cα contacts, bounding box. Three whole-structure scalars: the radius of gyration (RMS distance of Cα from centroid, in Å), the count of Cα–Cα contacts (pairs closer than 8 Å and separated by more than four residues in sequence — i.e. tertiary, not local, contacts), and the bounding-box dimensions. Together they distinguish compact globular folds from extended fibres or disordered chains.

Foldseek 3Di. The Foldseek 3Di string encodes local tertiary geometry as a 20-letter alphabet — one character per residue — derived from the relative positions of nearby Cα atoms. Unlike the amino-acid sequence, 3Di is a direct function of the 3D structure, so two proteins with the same fold have similar 3Di strings even at low sequence identity.

Rendered structure images. Six rendered views show the 3D structure from the faces of a cube — i.e. along ±x, ±y, ±z. Rendering representation is drawn randomly per protein from cartoon (secondary-structure ribbons), sticks (backbone bonds), or molecular surface; coloring is either N→C rainbow (blue at the N-terminus through red at the C-terminus) or one color per chain.

Nearest PDB structures. The Foldseek neighbor list gives the closest experimentally determined structures in the PDB, ranked by structural alignment. TM-score near 1 means near-identical fold; near 0.3 means only rough topology match. This is how one finds what a novel AlphaFold prediction most resembles in the solved-structure universe.

Solvent-accessible surface area. SASA measures how much of the protein is reachable by solvent. It is computed by rolling a wate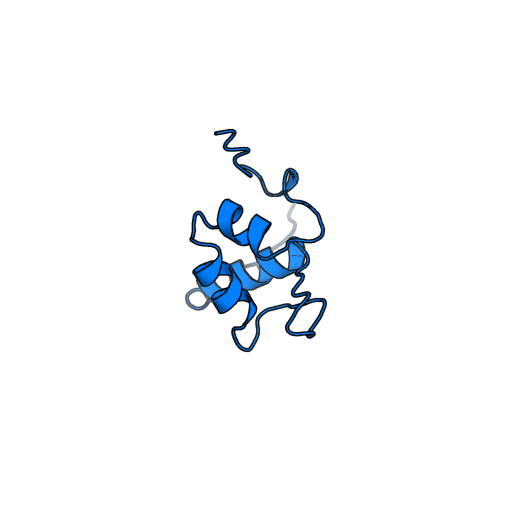r-sized probe over the atomic surface and summing the exposed area (Å²). Per-residue SASA distinguishes core (buried, low SASA) from surface (exposed, high SASA) residues; total SASA is a whole-molecule size measure.